Protein AF-A0A1I5YM17-F1 (afdb_monomer_lite)

Structure (mmCIF, N/CA/C/O backbone):
data_AF-A0A1I5YM17-F1
#
_entry.id   AF-A0A1I5YM17-F1
#
loop_
_atom_site.group_PDB
_atom_site.id
_atom_site.type_symbol
_atom_site.label_atom_id
_atom_site.label_alt_id
_atom_site.label_comp_id
_atom_site.label_asym_id
_atom_site.label_entity_id
_atom_site.label_seq_id
_atom_site.pdbx_PDB_ins_code
_atom_site.Cartn_x
_atom_site.Cartn_y
_atom_site.Cartn_z
_atom_site.occupancy
_atom_site.B_iso_or_equiv
_atom_site.auth_seq_id
_atom_site.auth_comp_id
_atom_site.auth_asym_id
_atom_site.auth_atom_id
_atom_site.pdbx_PDB_model_num
ATOM 1 N N . MET A 1 1 ? -7.847 -0.609 -10.754 1.00 76.31 1 MET A N 1
ATOM 2 C CA . MET A 1 1 ? -8.867 -0.223 -9.760 1.00 76.31 1 MET A CA 1
ATOM 3 C C . MET A 1 1 ? -10.093 -1.148 -9.765 1.00 76.31 1 MET A C 1
ATOM 5 O O . MET A 1 1 ? -10.241 -1.812 -8.753 1.00 76.31 1 MET A O 1
ATOM 9 N N . PRO A 1 2 ? -10.910 -1.330 -10.832 1.00 79.75 2 PRO A N 1
ATOM 10 C CA . PRO A 1 2 ? -12.094 -2.211 -10.749 1.00 79.75 2 PRO A CA 1
ATOM 11 C C . PRO A 1 2 ? -11.782 -3.669 -10.376 1.00 79.75 2 PRO A C 1
ATOM 13 O O . PRO A 1 2 ? -12.467 -4.247 -9.544 1.00 79.75 2 PRO A O 1
ATOM 16 N N . VAL A 1 3 ? -10.708 -4.234 -10.943 1.00 89.94 3 VAL A N 1
ATOM 17 C CA . VAL A 1 3 ? -10.261 -5.609 -10.645 1.00 89.94 3 VAL A CA 1
ATOM 18 C C . VAL A 1 3 ? -9.878 -5.769 -9.173 1.00 89.94 3 VAL A C 1
ATOM 20 O O . VAL A 1 3 ? -10.323 -6.710 -8.536 1.00 89.94 3 VAL A O 1
ATOM 23 N N . PHE A 1 4 ? -9.147 -4.802 -8.609 1.00 94.56 4 PHE A N 1
ATOM 24 C CA . PHE A 1 4 ? -8.756 -4.834 -7.198 1.00 94.56 4 PHE A CA 1
ATOM 25 C C . PHE A 1 4 ? -9.974 -4.829 -6.262 1.00 94.56 4 PHE A C 1
ATOM 27 O O . PHE A 1 4 ? -10.002 -5.570 -5.290 1.00 94.56 4 PHE A O 1
ATOM 34 N N . LEU A 1 5 ? -11.015 -4.048 -6.575 1.00 95.50 5 LEU A N 1
ATOM 35 C CA . LEU A 1 5 ? -12.247 -4.045 -5.779 1.00 95.50 5 LEU A CA 1
ATOM 36 C C . LEU A 1 5 ? -12.996 -5.382 -5.856 1.00 95.50 5 LEU A C 1
ATOM 38 O O . LEU A 1 5 ? -13.533 -5.829 -4.847 1.00 95.50 5 LEU A O 1
ATOM 42 N N . ALA A 1 6 ? -13.011 -6.032 -7.022 1.00 95.81 6 ALA A N 1
ATOM 43 C CA . ALA A 1 6 ? -13.568 -7.378 -7.156 1.00 95.81 6 ALA A CA 1
ATOM 44 C C . ALA A 1 6 ? -12.760 -8.402 -6.341 1.00 95.81 6 ALA A C 1
ATOM 46 O O . ALA A 1 6 ? -13.350 -9.181 -5.598 1.00 95.81 6 ALA A O 1
ATOM 47 N N . ASP A 1 7 ? -11.425 -8.327 -6.386 1.00 96.19 7 ASP A N 1
ATOM 48 C CA . ASP A 1 7 ? -10.550 -9.189 -5.584 1.00 96.19 7 ASP A CA 1
ATOM 49 C C . ASP A 1 7 ? -10.821 -9.032 -4.070 1.00 96.19 7 ASP A C 1
ATOM 51 O O . ASP A 1 7 ? -10.799 -10.018 -3.334 1.00 96.19 7 ASP A O 1
ATOM 55 N N . LEU A 1 8 ? -11.130 -7.818 -3.587 1.00 96.88 8 LEU A N 1
ATOM 56 C CA . LEU A 1 8 ? -11.536 -7.595 -2.190 1.00 96.88 8 LEU A CA 1
ATOM 57 C C . LEU A 1 8 ? -12.865 -8.283 -1.854 1.00 96.88 8 LEU A C 1
ATOM 59 O O . LEU A 1 8 ? -12.991 -8.884 -0.787 1.00 96.88 8 LEU A O 1
ATOM 63 N N . VAL A 1 9 ? -13.857 -8.202 -2.745 1.00 96.38 9 VAL A N 1
ATOM 64 C CA . VAL A 1 9 ? -15.152 -8.876 -2.563 1.00 96.38 9 VAL A CA 1
ATOM 65 C C . VAL A 1 9 ? -14.958 -10.389 -2.499 1.00 96.38 9 VAL A C 1
ATOM 67 O O . VAL A 1 9 ? -15.438 -11.017 -1.555 1.00 96.38 9 VAL A O 1
ATOM 70 N N . ASP A 1 10 ? -14.194 -10.954 -3.432 1.00 95.06 10 ASP A N 1
ATOM 71 C CA . ASP A 1 10 ? -13.884 -12.387 -3.481 1.00 95.06 10 ASP A CA 1
ATOM 72 C C . ASP A 1 10 ? -13.098 -12.847 -2.241 1.00 95.06 10 ASP A C 1
ATOM 74 O O . ASP A 1 10 ? -13.268 -13.968 -1.758 1.00 95.06 10 ASP A O 1
ATOM 78 N N . ALA A 1 11 ? -12.285 -11.958 -1.664 1.00 95.25 11 ALA A N 1
ATOM 79 C CA . ALA A 1 11 ? -11.576 -12.194 -0.411 1.00 95.25 11 ALA A CA 1
ATOM 80 C C . ALA A 1 11 ? -12.456 -12.064 0.847 1.00 95.25 11 ALA A C 1
ATOM 82 O O . ALA A 1 11 ? -11.945 -12.261 1.953 1.00 95.25 11 ALA A O 1
ATOM 83 N N . GLY A 1 12 ? -13.752 -11.763 0.721 1.00 95.94 12 GLY A N 1
ATOM 84 C CA . GLY A 1 12 ? -14.672 -11.565 1.848 1.00 95.94 12 GLY A CA 1
ATOM 85 C C . GLY A 1 12 ? -14.589 -10.180 2.499 1.00 95.94 12 GLY A C 1
ATOM 86 O O . GLY A 1 12 ? -15.189 -9.955 3.543 1.00 95.94 12 GLY A O 1
ATOM 87 N N . LEU A 1 13 ? -13.879 -9.234 1.882 1.00 97.12 13 LEU A N 1
ATOM 88 C CA . LEU A 1 13 ? -13.678 -7.868 2.379 1.00 97.12 13 LEU A CA 1
ATOM 89 C C . LEU A 1 13 ? -14.609 -6.849 1.700 1.00 97.12 13 LEU A C 1
ATOM 91 O O . LEU A 1 13 ? -14.410 -5.647 1.820 1.00 97.12 13 LEU A O 1
ATOM 95 N N . GLY A 1 14 ? -15.660 -7.297 1.002 1.00 95.44 14 GLY A N 1
ATOM 96 C CA . GLY A 1 14 ? -16.586 -6.415 0.271 1.00 95.44 14 GLY A CA 1
ATOM 97 C C . GLY A 1 14 ? -17.402 -5.442 1.139 1.00 95.44 14 GLY A C 1
ATOM 98 O O . GLY A 1 14 ? -18.083 -4.557 0.612 1.00 95.44 14 GLY A O 1
ATOM 99 N N . HIS A 1 15 ? -17.367 -5.607 2.463 1.00 93.31 15 HIS A N 1
ATOM 100 C CA . HIS A 1 15 ? -17.990 -4.703 3.427 1.00 93.31 15 HIS A CA 1
ATOM 101 C C . HIS A 1 15 ? -17.042 -3.597 3.920 1.00 93.31 15 HIS A C 1
ATOM 103 O O . HIS A 1 15 ? -17.536 -2.607 4.457 1.00 93.31 15 HIS A O 1
ATOM 109 N N . VAL A 1 16 ? -15.724 -3.760 3.748 1.00 96.62 16 VAL A N 1
ATOM 110 C CA . VAL A 1 16 ? -14.705 -2.787 4.164 1.00 96.62 16 VAL A CA 1
ATOM 111 C C . VAL A 1 16 ? -14.949 -1.470 3.433 1.00 96.62 16 VAL A C 1
ATOM 113 O O . VAL A 1 16 ? -15.256 -1.455 2.238 1.00 96.62 16 VAL A O 1
ATOM 116 N N . GLU A 1 17 ? -14.847 -0.356 4.152 1.00 96.62 17 GLU A N 1
ATOM 117 C CA . GLU A 1 17 ? -14.999 0.960 3.546 1.00 96.62 17 GLU A CA 1
ATOM 118 C C . GLU A 1 17 ? -13.773 1.277 2.684 1.00 96.62 17 GLU A C 1
ATOM 120 O O . GLU A 1 17 ? -12.631 1.037 3.077 1.00 96.62 17 GLU A O 1
ATOM 125 N N . VAL A 1 18 ? -14.024 1.803 1.485 1.00 97.25 18 VAL A N 1
ATOM 126 C CA . VAL A 1 18 ? -12.990 2.079 0.490 1.00 97.25 18 VAL A CA 1
ATOM 127 C C . VAL A 1 18 ? -13.062 3.541 0.078 1.00 97.25 18 VAL A C 1
ATOM 129 O O . VAL A 1 18 ? -14.065 3.977 -0.491 1.00 97.25 18 VAL A O 1
ATOM 132 N N . LEU A 1 19 ? -11.980 4.284 0.305 1.00 97.38 19 LEU A N 1
ATOM 133 C CA . LEU A 1 19 ? -11.790 5.622 -0.253 1.00 97.38 19 LEU A CA 1
ATOM 134 C C . LEU A 1 19 ? -10.899 5.510 -1.489 1.00 97.38 19 LEU A C 1
ATOM 136 O O . LEU A 1 19 ? -9.800 4.968 -1.414 1.00 97.38 19 LEU A O 1
ATOM 140 N N . LEU A 1 20 ? -11.374 6.010 -2.625 1.00 97.06 20 LEU A N 1
ATOM 141 C CA . LEU A 1 20 ? -10.649 5.964 -3.895 1.00 97.06 20 LEU A CA 1
ATOM 142 C C . LEU A 1 20 ? -10.042 7.325 -4.209 1.00 97.06 20 LEU A C 1
ATOM 144 O O . LEU A 1 20 ? -10.700 8.348 -4.002 1.00 97.06 20 LEU A O 1
ATOM 148 N N . GLU A 1 21 ? -8.827 7.327 -4.759 1.00 96.38 21 GLU A N 1
ATOM 149 C CA . GLU A 1 21 ? -8.127 8.539 -5.206 1.00 96.38 21 GLU A CA 1
ATOM 150 C C . GLU A 1 21 ? -8.098 9.617 -4.103 1.00 96.38 21 GLU A C 1
ATOM 152 O O . GLU A 1 21 ? -8.331 10.811 -4.336 1.00 96.38 21 GLU A O 1
ATOM 157 N N . HIS A 1 22 ? -7.850 9.180 -2.867 1.00 96.62 22 HIS A N 1
ATOM 158 C CA . HIS A 1 22 ? -7.974 9.996 -1.671 1.00 96.62 22 HIS A CA 1
ATOM 159 C C . HIS A 1 22 ? -6.800 10.970 -1.560 1.00 96.62 22 HIS A C 1
ATOM 161 O O . HIS A 1 22 ? -5.648 10.569 -1.395 1.00 96.62 22 HIS A O 1
ATOM 167 N N . LYS A 1 23 ? -7.085 12.271 -1.656 1.00 96.62 23 LYS A N 1
ATOM 168 C CA . LYS A 1 23 ? -6.081 13.323 -1.459 1.00 96.62 23 LYS A CA 1
ATOM 169 C C . LYS A 1 23 ? -5.797 13.503 0.024 1.00 96.62 23 LYS A C 1
ATOM 171 O O . LYS A 1 23 ? -6.730 13.714 0.796 1.00 96.62 23 LYS A O 1
ATOM 176 N N . LEU A 1 24 ? -4.519 13.488 0.390 1.00 93.94 24 LEU A N 1
ATOM 177 C CA . LEU A 1 24 ? -4.112 13.737 1.766 1.00 93.94 24 LEU A CA 1
ATOM 178 C C . LEU A 1 24 ? -4.263 15.237 2.097 1.00 93.94 24 LEU A C 1
ATOM 180 O O . LEU A 1 24 ? -3.936 16.080 1.253 1.00 93.94 24 LEU A O 1
ATOM 184 N N . PRO A 1 25 ? -4.778 15.600 3.289 1.00 89.94 25 PRO A N 1
ATOM 185 C CA . PRO A 1 25 ? -4.990 16.998 3.675 1.00 89.94 25 PRO A CA 1
ATOM 186 C C . PRO A 1 25 ? -3.705 17.810 3.560 1.00 89.94 25 PRO A C 1
ATOM 188 O O . PRO A 1 25 ? -2.660 17.288 3.902 1.00 89.94 25 PRO A O 1
ATOM 191 N N . HIS A 1 26 ? -3.760 19.062 3.096 1.00 92.31 26 HIS A N 1
ATOM 192 C CA . HIS A 1 26 ? -2.595 19.969 2.992 1.00 92.31 26 HIS A CA 1
ATOM 193 C C . HIS A 1 26 ? -1.390 19.440 2.184 1.00 92.31 26 HIS A C 1
ATOM 195 O O . HIS A 1 26 ? -0.302 20.007 2.250 1.00 92.31 26 HIS A O 1
ATOM 201 N N . SER A 1 27 ? -1.589 18.406 1.365 1.00 93.19 27 SER A N 1
ATOM 202 C CA . SER A 1 27 ? -0.539 17.772 0.574 1.00 93.19 27 SER A CA 1
ATOM 203 C C . SER A 1 27 ? -0.978 17.568 -0.878 1.00 93.19 27 SER A C 1
ATOM 205 O O . SER A 1 27 ? -2.163 17.369 -1.156 1.00 93.19 27 SER A O 1
ATOM 207 N N . PRO A 1 28 ? -0.044 17.594 -1.848 1.00 93.06 28 PRO A N 1
ATOM 208 C CA . PRO A 1 28 ? -0.337 17.179 -3.217 1.00 93.06 28 PRO A CA 1
ATOM 209 C C . PRO A 1 28 ? -0.487 15.653 -3.357 1.00 93.06 28 PRO A C 1
ATOM 211 O O . PRO A 1 28 ? -0.862 15.176 -4.431 1.00 93.06 28 PRO A O 1
ATOM 214 N N . MET A 1 29 ? -0.163 14.881 -2.313 1.00 95.62 29 MET A N 1
ATOM 215 C CA . MET A 1 29 ? -0.222 13.422 -2.333 1.00 95.62 29 MET A CA 1
ATOM 216 C C . MET A 1 29 ? -1.656 12.910 -2.449 1.00 95.62 29 MET A C 1
ATOM 218 O O . MET A 1 29 ? -2.602 13.462 -1.885 1.00 95.62 29 MET A O 1
ATOM 222 N N . ARG A 1 30 ? -1.798 11.810 -3.184 1.00 97.06 30 ARG A N 1
ATOM 223 C CA . ARG A 1 30 ? -3.057 11.113 -3.402 1.00 97.06 30 ARG A CA 1
ATOM 224 C C . ARG A 1 30 ? -2.795 9.621 -3.316 1.00 97.06 30 ARG A C 1
ATOM 226 O O . ARG A 1 30 ? -1.875 9.151 -3.975 1.00 97.06 30 ARG A O 1
ATOM 233 N N . VAL A 1 31 ? -3.580 8.939 -2.496 1.00 97.88 31 VAL A N 1
ATOM 234 C CA . VAL A 1 31 ? -3.543 7.487 -2.328 1.00 97.88 31 VAL A CA 1
ATOM 235 C C . VAL A 1 31 ? -4.579 6.882 -3.267 1.00 97.88 31 VAL A C 1
ATOM 237 O O . VAL A 1 31 ? -5.730 7.324 -3.264 1.00 97.88 31 VAL A O 1
ATOM 240 N N . ASP A 1 32 ? -4.196 5.885 -4.061 1.00 98.00 32 ASP A N 1
ATOM 241 C CA . ASP A 1 32 ? -5.119 5.258 -5.014 1.00 98.00 32 ASP A CA 1
ATOM 242 C C . ASP A 1 32 ? -6.310 4.612 -4.294 1.00 98.00 32 ASP A C 1
ATOM 244 O O . ASP A 1 32 ? -7.462 4.794 -4.699 1.00 98.00 32 ASP A O 1
ATOM 248 N N . VAL A 1 33 ? -6.039 3.880 -3.208 1.00 98.38 33 VAL A N 1
ATOM 249 C CA . VAL A 1 33 ? -7.062 3.242 -2.376 1.00 98.38 33 VAL A CA 1
ATOM 250 C C . VAL A 1 33 ? -6.694 3.326 -0.893 1.00 98.38 33 VAL A C 1
ATOM 252 O O . VAL A 1 33 ? -5.583 2.979 -0.500 1.00 98.38 33 VAL A O 1
ATOM 255 N N . VAL A 1 34 ? -7.651 3.717 -0.053 1.00 98.44 34 VAL A N 1
ATOM 256 C CA . VAL A 1 34 ? -7.581 3.567 1.407 1.00 98.44 34 VAL A CA 1
ATOM 257 C C . VAL A 1 34 ? -8.652 2.580 1.841 1.00 98.44 34 VAL A C 1
ATOM 259 O O . VAL A 1 34 ? -9.832 2.785 1.554 1.00 98.44 34 VAL A O 1
ATOM 262 N N . LEU A 1 35 ? -8.242 1.515 2.524 1.00 98.44 35 LEU A N 1
ATOM 263 C CA . LEU A 1 35 ? -9.149 0.556 3.147 1.00 98.44 35 LEU A CA 1
ATOM 264 C C . LEU A 1 35 ? -9.326 0.921 4.618 1.00 98.44 35 LEU A C 1
ATOM 266 O O . LEU A 1 35 ? -8.336 1.012 5.345 1.00 98.44 35 LEU A O 1
ATOM 270 N N . CYS A 1 36 ? -10.572 1.094 5.047 1.00 97.69 36 CYS A N 1
ATOM 271 C CA . CYS A 1 36 ? -10.945 1.436 6.414 1.00 97.69 36 CYS A CA 1
ATOM 272 C C . CYS A 1 36 ? -11.771 0.291 7.008 1.00 97.69 36 CYS A C 1
ATOM 274 O O . CYS A 1 36 ? -12.887 0.012 6.562 1.00 97.69 36 CYS A O 1
ATOM 276 N N . GLY A 1 37 ? -11.225 -0.381 8.018 1.00 96.69 37 GLY A N 1
ATOM 277 C CA . GLY A 1 37 ? -11.897 -1.492 8.685 1.00 96.69 37 GLY A CA 1
ATOM 278 C C . GLY A 1 37 ? -11.437 -1.657 10.125 1.00 96.69 37 GLY A C 1
ATOM 279 O O . GLY A 1 37 ? -10.982 -0.705 10.760 1.00 96.69 37 GLY A O 1
ATOM 280 N N . THR A 1 38 ? -11.565 -2.872 10.642 1.00 96.75 38 THR A N 1
ATOM 281 C CA . THR A 1 38 ? -11.130 -3.235 11.993 1.00 96.75 38 THR A CA 1
ATOM 282 C C . THR A 1 38 ? -10.232 -4.458 11.956 1.00 96.75 38 THR A C 1
ATOM 284 O O . THR A 1 38 ? -10.446 -5.354 11.143 1.00 96.75 38 THR A O 1
ATOM 287 N N . HIS A 1 39 ? -9.254 -4.521 12.850 1.00 96.81 39 HIS A N 1
ATOM 288 C CA . HIS A 1 39 ? -8.364 -5.666 12.962 1.00 96.81 39 HIS A CA 1
ATOM 289 C C . HIS A 1 39 ? -9.112 -6.895 13.517 1.00 96.81 39 HIS A C 1
ATOM 291 O O . HIS A 1 39 ? -9.769 -6.775 14.557 1.00 96.81 39 HIS A O 1
ATOM 297 N N . PRO A 1 40 ? -8.980 -8.090 12.905 1.00 95.38 40 PRO A N 1
ATOM 298 C CA . PRO A 1 40 ? -9.771 -9.275 13.262 1.00 95.38 40 PRO A CA 1
ATOM 299 C C . PRO A 1 40 ? -9.607 -9.728 14.717 1.00 95.38 40 PRO A C 1
ATOM 301 O O . PRO A 1 40 ? -10.548 -10.240 15.315 1.00 95.38 40 PRO A O 1
ATOM 304 N N . CYS A 1 41 ? -8.421 -9.552 15.310 1.00 94.62 41 CYS A N 1
ATOM 305 C CA . CYS A 1 41 ? -8.162 -10.034 16.671 1.00 94.62 41 CYS A CA 1
ATOM 306 C C . CYS A 1 41 ? -8.434 -8.993 17.762 1.00 94.62 41 CYS A C 1
ATOM 308 O O . CYS A 1 41 ? -8.687 -9.368 18.902 1.00 94.62 41 CYS A O 1
ATOM 310 N N . THR A 1 42 ? -8.314 -7.699 17.451 1.00 94.69 42 THR A N 1
ATOM 311 C CA . THR A 1 42 ? -8.365 -6.629 18.467 1.00 94.69 42 THR A CA 1
ATOM 312 C C . THR A 1 42 ? -9.623 -5.777 18.355 1.00 94.69 42 THR A C 1
ATOM 314 O O . THR A 1 42 ? -9.982 -5.105 19.316 1.00 94.69 42 THR A O 1
ATOM 317 N N . GLY A 1 43 ? -10.295 -5.786 17.200 1.00 94.56 43 GLY A N 1
ATOM 318 C CA . GLY A 1 43 ? -11.432 -4.912 16.915 1.00 94.56 43 GLY A CA 1
ATOM 319 C C . GLY A 1 43 ? -11.062 -3.431 16.777 1.00 94.56 43 GLY A C 1
ATOM 320 O O . GLY A 1 43 ? -11.947 -2.604 16.576 1.00 94.56 43 GLY A O 1
ATOM 321 N N . GLU A 1 44 ? -9.7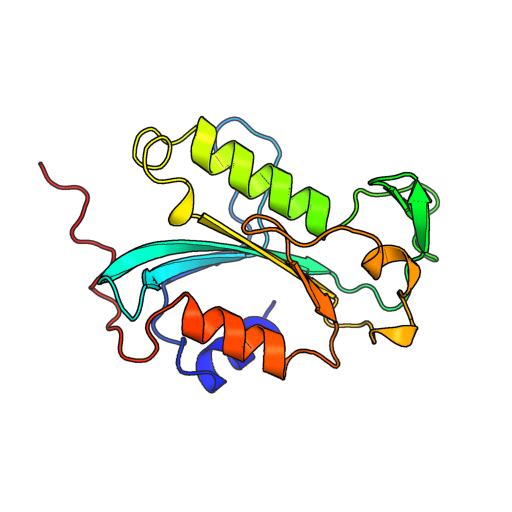77 -3.074 16.880 1.00 94.69 44 GLU A N 1
ATOM 322 C CA . GLU A 1 44 ? -9.313 -1.699 16.692 1.00 94.69 44 GLU A CA 1
ATOM 323 C C . GLU A 1 44 ? -9.434 -1.280 15.228 1.00 94.69 44 GLU A C 1
ATOM 325 O O . GLU A 1 44 ? -9.276 -2.104 14.330 1.00 94.69 44 GLU A O 1
ATOM 330 N N . SER A 1 45 ? -9.674 0.008 14.977 1.00 96.19 45 SER A N 1
ATOM 331 C CA . SER A 1 45 ? -9.673 0.548 13.616 1.00 96.19 45 SER A CA 1
ATOM 332 C C . SER A 1 45 ? -8.315 0.350 12.943 1.00 96.19 45 SER A C 1
ATOM 334 O O . SER A 1 45 ? -7.284 0.688 13.529 1.00 96.19 45 SER A O 1
ATOM 336 N N . THR A 1 46 ? -8.341 -0.116 11.696 1.00 97.75 46 THR A N 1
ATOM 337 C CA . THR A 1 46 ? -7.170 -0.369 10.853 1.00 97.75 46 THR A CA 1
ATOM 338 C C . THR A 1 46 ? -7.347 0.307 9.501 1.00 97.75 46 THR A C 1
ATOM 340 O O . THR A 1 46 ? -8.411 0.221 8.883 1.00 97.75 46 THR A O 1
ATOM 343 N N . PHE A 1 47 ? -6.284 0.963 9.043 1.00 98.44 47 PHE A N 1
ATOM 344 C CA . PHE A 1 47 ? -6.231 1.711 7.796 1.00 98.44 47 PHE A CA 1
ATOM 345 C C . PHE A 1 47 ? -5.123 1.147 6.912 1.00 98.44 47 PHE A C 1
ATOM 347 O O . PHE A 1 47 ? -3.961 1.107 7.317 1.00 98.44 47 PHE A O 1
ATOM 354 N N . VAL A 1 48 ? -5.464 0.724 5.697 1.00 98.75 48 VAL A N 1
ATOM 355 C CA . VAL A 1 48 ? -4.484 0.212 4.732 1.00 98.75 48 VAL A CA 1
ATOM 356 C C . VAL A 1 48 ? -4.420 1.155 3.539 1.00 98.75 48 VAL A C 1
ATOM 358 O O . VAL A 1 48 ? -5.376 1.259 2.772 1.00 98.75 48 VAL A O 1
ATOM 361 N N . MET A 1 49 ? -3.287 1.835 3.387 1.00 98.69 49 MET A N 1
ATOM 362 C CA . MET A 1 49 ? -2.962 2.642 2.215 1.00 98.69 49 MET A CA 1
ATOM 363 C C . MET A 1 49 ? -2.479 1.706 1.110 1.00 98.69 49 MET A C 1
ATOM 365 O O . MET A 1 49 ? -1.582 0.891 1.337 1.00 98.69 49 MET A O 1
ATOM 369 N N . VAL A 1 50 ? -3.066 1.804 -0.078 1.00 98.62 50 VAL A N 1
ATOM 370 C CA . VAL A 1 50 ? -2.734 0.941 -1.212 1.00 98.62 50 VAL A CA 1
ATOM 371 C C . VAL A 1 50 ? -2.397 1.797 -2.430 1.00 98.62 50 VAL A C 1
ATOM 373 O O . VAL A 1 50 ? -3.225 2.574 -2.901 1.00 98.62 50 VAL A O 1
ATOM 376 N N . GLU A 1 51 ? -1.186 1.611 -2.951 1.00 98.38 51 GLU A N 1
ATOM 377 C CA . GLU A 1 51 ? -0.725 2.150 -4.235 1.00 98.38 51 GLU A CA 1
ATOM 378 C C . GLU A 1 51 ? -0.865 1.073 -5.321 1.00 98.38 51 GLU A C 1
ATOM 380 O O . GLU A 1 51 ? -0.352 -0.043 -5.174 1.00 98.38 51 GLU A O 1
ATOM 385 N N . LEU A 1 52 ? -1.532 1.391 -6.432 1.00 97.81 52 LEU A N 1
ATOM 386 C CA . LEU A 1 52 ? -1.796 0.474 -7.540 1.00 97.81 52 LEU A CA 1
ATOM 387 C C . LEU A 1 52 ? -1.032 0.913 -8.792 1.00 97.81 52 LEU A C 1
ATOM 389 O O . LEU A 1 52 ? -1.329 1.934 -9.411 1.00 97.81 52 LEU A O 1
ATOM 393 N N . LYS A 1 53 ? -0.093 0.092 -9.266 1.00 95.75 53 LYS A N 1
ATOM 394 C CA . LYS A 1 53 ? 0.663 0.393 -10.491 1.00 95.75 53 LYS A CA 1
ATOM 395 C C . LYS A 1 53 ? 0.377 -0.602 -11.601 1.00 95.75 53 LYS A C 1
ATOM 397 O O . LYS A 1 53 ? 0.500 -1.812 -11.446 1.00 95.75 53 LYS A O 1
ATOM 402 N N . GLN A 1 54 ? 0.111 -0.060 -12.786 1.00 93.88 54 GLN A N 1
ATOM 403 C CA . GLN A 1 54 ? -0.071 -0.831 -14.019 1.00 93.88 54 GLN A CA 1
ATOM 404 C C . GLN A 1 54 ? 1.261 -1.176 -14.710 1.00 93.88 54 GLN A C 1
ATOM 406 O O . GLN A 1 54 ? 1.309 -1.274 -15.936 1.00 93.88 54 GLN A O 1
ATOM 411 N N . TRP A 1 55 ? 2.356 -1.306 -13.960 1.00 94.38 55 TRP A N 1
ATOM 412 C CA . TRP A 1 55 ? 3.683 -1.545 -14.527 1.00 94.38 55 TRP A CA 1
ATOM 413 C C . TRP A 1 55 ? 3.870 -3.023 -14.841 1.00 94.38 55 TRP A C 1
ATOM 415 O O . TRP A 1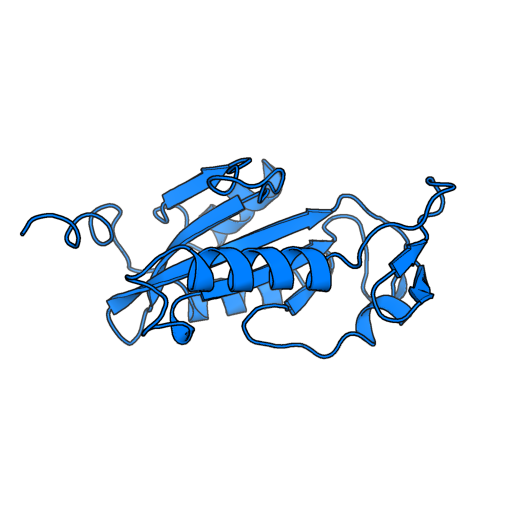 55 ? 3.545 -3.868 -14.014 1.00 94.38 55 TRP A O 1
ATOM 425 N N . SER A 1 56 ? 4.409 -3.324 -16.021 1.00 92.06 56 SER A N 1
ATOM 426 C CA . SER A 1 56 ? 4.742 -4.698 -16.417 1.00 92.06 56 SER A CA 1
ATOM 427 C C . SER A 1 56 ? 6.222 -5.018 -16.198 1.00 92.06 56 SER A C 1
ATOM 429 O O . SER A 1 56 ? 6.556 -6.152 -15.853 1.00 92.06 56 SER A O 1
ATOM 431 N N . HIS A 1 57 ? 7.090 -4.019 -16.372 1.00 92.62 57 HIS A N 1
ATOM 432 C CA . HIS A 1 57 ? 8.533 -4.071 -16.144 1.00 92.62 57 HIS A CA 1
ATOM 433 C C . HIS A 1 57 ? 8.993 -2.761 -15.494 1.00 92.62 57 HIS A C 1
ATOM 435 O O . HIS A 1 57 ? 8.396 -1.707 -15.736 1.00 92.62 57 HIS A O 1
ATOM 441 N N . ALA A 1 58 ? 10.002 -2.852 -14.632 1.00 93.88 58 ALA A N 1
ATOM 442 C CA . ALA A 1 58 ? 10.573 -1.727 -13.911 1.00 93.88 58 ALA A CA 1
ATOM 443 C C . ALA A 1 58 ? 11.943 -2.114 -13.342 1.00 93.88 58 ALA A C 1
ATOM 445 O O . ALA A 1 58 ? 12.107 -3.222 -12.822 1.00 93.88 58 ALA A O 1
ATOM 446 N N . GLU A 1 59 ? 12.888 -1.178 -13.365 1.00 94.44 59 GLU A N 1
ATOM 447 C CA . GLU A 1 59 ? 14.230 -1.379 -12.818 1.00 94.44 59 GLU A CA 1
ATOM 448 C C . GLU A 1 59 ? 14.571 -0.322 -11.769 1.00 94.44 59 GLU A C 1
ATOM 450 O O . GLU A 1 59 ? 14.233 0.853 -11.899 1.00 94.44 59 GLU A O 1
ATOM 455 N N . LEU A 1 60 ? 15.259 -0.736 -10.706 1.00 94.25 60 LEU A N 1
ATOM 456 C CA . LEU A 1 60 ? 15.726 0.184 -9.673 1.00 94.25 60 LEU A CA 1
ATOM 457 C C . LEU A 1 60 ? 16.924 0.980 -10.209 1.00 94.25 60 LEU A C 1
ATOM 459 O O . LEU A 1 60 ? 17.947 0.391 -10.553 1.00 94.25 60 LEU A O 1
ATOM 463 N N . LEU A 1 61 ? 16.807 2.306 -10.238 1.00 92.50 61 LEU A N 1
ATOM 464 C CA . LEU A 1 61 ? 17.867 3.220 -10.666 1.00 92.50 61 LEU A CA 1
ATOM 465 C C . LEU A 1 61 ? 18.731 3.691 -9.488 1.00 92.50 61 LEU A C 1
ATOM 467 O O . LEU A 1 61 ? 19.954 3.734 -9.583 1.00 92.50 61 LEU A O 1
ATOM 471 N N . ALA A 1 62 ? 18.089 4.057 -8.381 1.00 88.06 62 ALA A N 1
ATOM 472 C CA . ALA A 1 62 ? 18.723 4.477 -7.132 1.00 88.06 62 ALA A CA 1
ATOM 473 C C . ALA A 1 62 ? 17.884 3.976 -5.950 1.00 88.06 62 ALA A C 1
ATOM 475 O O . ALA A 1 62 ? 16.836 3.379 -6.173 1.00 88.06 62 ALA A O 1
ATOM 476 N N . ALA A 1 63 ? 18.334 4.205 -4.711 1.00 84.50 63 ALA A N 1
ATOM 477 C CA . ALA A 1 63 ? 17.745 3.624 -3.495 1.00 84.50 63 ALA A CA 1
ATOM 478 C C . ALA A 1 63 ? 16.204 3.579 -3.498 1.00 84.50 63 ALA A C 1
ATOM 480 O O . ALA A 1 63 ? 15.623 2.521 -3.268 1.00 84.50 63 ALA A O 1
ATOM 481 N N . ASP A 1 64 ? 15.563 4.699 -3.823 1.00 91.44 64 ASP A N 1
ATOM 482 C CA . ASP A 1 64 ? 14.115 4.846 -3.897 1.00 91.44 64 ASP A CA 1
ATOM 483 C C . ASP A 1 64 ? 13.593 5.233 -5.289 1.00 91.44 64 ASP A C 1
ATOM 485 O O . ASP A 1 64 ? 12.400 5.478 -5.436 1.00 91.44 64 ASP A O 1
ATOM 489 N N . LEU A 1 65 ? 14.437 5.268 -6.325 1.00 94.50 65 LEU A N 1
ATOM 490 C CA . LEU A 1 65 ? 14.035 5.667 -7.677 1.00 94.50 65 LEU A CA 1
ATOM 491 C C . LEU A 1 65 ? 14.013 4.482 -8.635 1.00 94.50 65 LEU A C 1
ATOM 493 O O . LEU A 1 65 ? 14.931 3.666 -8.671 1.00 94.50 65 LEU A O 1
ATOM 497 N N . VAL A 1 66 ? 12.978 4.440 -9.463 1.00 95.44 66 VAL A N 1
ATOM 498 C CA . VAL A 1 66 ? 12.687 3.384 -10.427 1.00 95.44 66 VAL A CA 1
ATOM 499 C C . VAL A 1 66 ? 12.600 3.985 -11.825 1.00 95.44 66 VAL A C 1
ATOM 501 O O . VAL A 1 66 ? 11.961 5.018 -12.032 1.00 95.44 66 VAL A O 1
ATOM 504 N N . LEU A 1 67 ? 13.231 3.327 -12.792 1.00 94.56 67 LEU A N 1
ATOM 505 C CA . LEU A 1 67 ? 13.083 3.619 -14.211 1.00 94.56 67 LEU A CA 1
ATOM 506 C C . LEU A 1 67 ? 12.037 2.676 -14.819 1.00 94.56 67 LEU A C 1
ATOM 508 O O . LEU A 1 67 ? 12.002 1.483 -14.511 1.00 94.56 67 LEU A O 1
ATOM 512 N N . LEU A 1 68 ? 11.183 3.223 -15.682 1.00 92.25 68 LEU A N 1
ATOM 513 C CA . LEU A 1 68 ? 10.182 2.469 -16.434 1.00 92.25 68 LEU A CA 1
ATOM 514 C C . LEU A 1 68 ? 10.505 2.578 -17.918 1.00 92.25 68 LEU A C 1
ATOM 516 O O . LEU A 1 68 ? 10.820 3.670 -18.380 1.00 92.25 68 LEU A O 1
ATOM 520 N N . ASP A 1 69 ? 10.303 1.509 -18.684 1.00 84.69 69 ASP A N 1
ATOM 521 C CA . ASP A 1 69 ? 10.563 1.514 -20.135 1.00 84.69 69 ASP A CA 1
ATOM 522 C C . ASP A 1 69 ? 9.845 2.653 -20.870 1.00 84.69 69 ASP A C 1
ATOM 524 O O . ASP A 1 69 ? 10.371 3.262 -21.798 1.00 84.69 69 ASP A O 1
ATOM 528 N N . ALA A 1 70 ? 8.620 2.957 -20.439 1.00 81.50 70 ALA A N 1
ATOM 529 C CA . ALA A 1 70 ? 7.781 3.974 -21.057 1.00 81.50 70 ALA A CA 1
ATOM 530 C C . ALA A 1 70 ? 8.080 5.407 -20.576 1.00 81.50 70 ALA A C 1
ATOM 532 O O . ALA A 1 70 ? 7.422 6.337 -21.042 1.00 81.50 70 ALA A O 1
ATOM 533 N N . HIS A 1 71 ? 8.977 5.605 -19.602 1.00 80.75 71 HIS A N 1
ATOM 534 C CA . HIS A 1 71 ? 9.214 6.905 -18.967 1.00 80.75 71 HIS A CA 1
ATOM 535 C C . HIS A 1 71 ? 10.698 7.268 -18.993 1.00 80.75 71 HIS A C 1
ATOM 537 O O . HIS A 1 71 ? 11.551 6.540 -18.501 1.00 80.75 71 HIS A O 1
ATOM 543 N N . THR A 1 72 ? 11.005 8.454 -19.516 1.00 80.50 72 THR A N 1
ATOM 544 C CA . THR A 1 72 ? 12.381 8.973 -19.552 1.00 80.50 72 THR A CA 1
ATOM 545 C C . THR A 1 72 ? 12.847 9.525 -18.207 1.00 80.50 72 THR A C 1
ATOM 547 O O . THR A 1 72 ? 14.048 9.655 -17.987 1.00 80.50 72 THR A O 1
ATOM 550 N N . GLN A 1 73 ? 11.912 9.868 -17.318 1.00 92.19 73 GLN A N 1
ATOM 551 C CA . GLN A 1 73 ? 12.201 10.384 -15.985 1.00 92.19 73 GLN A CA 1
ATOM 552 C C . GLN A 1 73 ? 11.980 9.290 -14.935 1.00 92.19 73 GLN A C 1
ATOM 554 O O . GLN A 1 73 ? 10.934 8.633 -14.973 1.00 92.19 73 GLN A O 1
ATOM 559 N N . PRO A 1 74 ? 12.919 9.106 -13.990 1.00 94.06 74 PRO A N 1
ATOM 560 C CA . PRO A 1 74 ? 12.736 8.184 -12.881 1.00 94.06 74 PRO A CA 1
ATOM 561 C C . PRO A 1 74 ? 11.549 8.598 -12.014 1.00 94.06 74 PRO A C 1
ATOM 563 O O . PRO A 1 74 ? 11.299 9.784 -11.791 1.00 94.06 74 PRO A O 1
ATOM 566 N N . VAL A 1 75 ? 10.845 7.605 -11.490 1.00 95.31 75 VAL A N 1
ATOM 567 C CA . VAL A 1 75 ? 9.732 7.780 -10.558 1.00 95.31 75 VAL A CA 1
ATOM 568 C C . VAL A 1 75 ? 10.079 7.160 -9.214 1.00 95.31 75 VAL A C 1
ATOM 570 O O . VAL A 1 75 ? 11.000 6.356 -9.104 1.00 95.31 75 VAL A O 1
ATOM 573 N N . LEU A 1 76 ? 9.341 7.533 -8.175 1.00 95.94 76 LEU A N 1
ATOM 574 C CA . LEU A 1 76 ? 9.538 6.961 -6.851 1.00 95.94 76 LEU A CA 1
ATOM 575 C C . LEU A 1 76 ? 9.139 5.477 -6.837 1.00 95.94 76 LEU A C 1
ATOM 577 O O . LEU A 1 76 ? 8.170 5.074 -7.485 1.00 95.94 76 LEU A O 1
ATOM 581 N N . HIS A 1 77 ? 9.872 4.667 -6.081 1.00 97.19 77 HIS A N 1
ATOM 582 C CA . HIS A 1 77 ? 9.548 3.271 -5.846 1.00 97.19 77 HIS A CA 1
ATOM 583 C C . HIS A 1 77 ? 8.144 3.178 -5.224 1.00 97.19 77 HIS A C 1
ATOM 585 O O . HIS A 1 77 ? 7.848 3.904 -4.277 1.00 97.19 77 HIS A O 1
ATOM 591 N N . PRO A 1 78 ? 7.258 2.287 -5.689 1.00 97.19 78 PRO A N 1
ATOM 592 C CA . PRO A 1 78 ? 5.864 2.288 -5.248 1.00 97.19 78 PRO A CA 1
ATOM 593 C C . PRO A 1 78 ? 5.724 1.931 -3.760 1.00 97.19 78 PRO A C 1
ATOM 595 O O . PRO A 1 78 ? 4.881 2.496 -3.070 1.00 97.19 78 PRO A O 1
ATOM 598 N N . ALA A 1 79 ? 6.607 1.076 -3.226 1.00 97.69 79 ALA A N 1
ATOM 599 C CA . ALA A 1 79 ? 6.670 0.820 -1.782 1.00 97.69 79 ALA A CA 1
ATOM 600 C C . ALA A 1 79 ? 7.121 2.062 -0.983 1.00 97.69 79 ALA A C 1
ATOM 602 O O . ALA A 1 79 ? 6.667 2.286 0.131 1.00 97.69 79 ALA A O 1
ATOM 603 N N . GLU A 1 80 ? 7.970 2.907 -1.572 1.00 97.88 80 GLU A N 1
ATOM 604 C CA . GLU A 1 80 ? 8.379 4.167 -0.955 1.00 97.88 80 GLU A CA 1
ATOM 605 C C . GLU A 1 80 ? 7.264 5.221 -1.031 1.00 97.88 80 GLU A C 1
ATOM 607 O O . GLU A 1 80 ? 7.057 5.959 -0.070 1.00 97.88 80 GLU A O 1
ATOM 612 N N . GLN A 1 81 ? 6.509 5.277 -2.136 1.00 97.69 81 GLN A N 1
ATOM 613 C CA . GLN A 1 81 ? 5.325 6.136 -2.239 1.00 97.69 81 GLN A CA 1
ATOM 614 C C . GLN A 1 81 ? 4.334 5.837 -1.111 1.00 97.69 81 GLN A C 1
ATOM 616 O O . GLN A 1 81 ? 3.933 6.752 -0.395 1.00 97.69 81 GLN A O 1
ATOM 621 N N . VAL A 1 82 ? 3.985 4.560 -0.918 1.00 98.25 82 VAL A N 1
ATOM 622 C CA . VAL A 1 82 ? 3.028 4.182 0.126 1.00 98.25 82 VAL A CA 1
ATOM 623 C C . VAL A 1 82 ? 3.588 4.383 1.535 1.00 98.25 82 VAL A C 1
ATOM 625 O O . VAL A 1 82 ? 2.845 4.841 2.401 1.00 98.25 82 VAL A O 1
ATOM 628 N N . ARG A 1 83 ? 4.901 4.184 1.751 1.00 98.31 83 ARG A N 1
ATOM 629 C CA . ARG A 1 83 ? 5.556 4.532 3.025 1.00 98.31 83 ARG A CA 1
ATOM 630 C C . ARG A 1 83 ? 5.307 5.992 3.394 1.00 98.31 83 ARG A C 1
ATOM 632 O O . ARG A 1 83 ? 4.879 6.273 4.510 1.00 98.31 83 ARG A O 1
ATOM 639 N N . ARG A 1 84 ? 5.519 6.904 2.438 1.00 97.94 84 ARG A N 1
ATOM 640 C CA . ARG A 1 84 ? 5.304 8.346 2.633 1.00 97.94 84 ARG A CA 1
ATOM 641 C C . ARG A 1 84 ? 3.843 8.681 2.921 1.00 97.94 84 ARG A C 1
ATOM 643 O O . ARG A 1 84 ? 3.591 9.590 3.702 1.00 97.94 84 ARG A O 1
ATOM 650 N N . TYR A 1 85 ? 2.885 7.959 2.335 1.00 98.19 85 TYR A N 1
ATOM 651 C CA . TYR A 1 85 ? 1.468 8.137 2.670 1.00 98.19 85 TYR A CA 1
ATOM 652 C C . TYR A 1 85 ? 1.172 7.734 4.113 1.00 98.19 85 TYR A C 1
ATOM 654 O O . TYR A 1 85 ? 0.493 8.476 4.818 1.00 98.19 85 TYR A O 1
ATOM 662 N N . CYS A 1 86 ? 1.689 6.585 4.556 1.00 98.31 86 CYS A N 1
ATOM 663 C CA . CYS A 1 86 ? 1.498 6.113 5.924 1.00 98.31 86 CYS A CA 1
ATOM 664 C C . CYS A 1 86 ? 2.097 7.081 6.946 1.00 98.31 86 CYS A C 1
ATOM 666 O O . CYS A 1 86 ? 1.403 7.456 7.885 1.00 98.31 86 CYS A O 1
ATOM 668 N N . GLU A 1 87 ? 3.340 7.515 6.734 1.00 97.50 87 GLU A N 1
ATOM 669 C CA . GLU A 1 87 ? 4.016 8.483 7.609 1.00 97.50 87 GLU A CA 1
ATOM 670 C C . GLU A 1 87 ? 3.239 9.791 7.681 1.00 97.50 87 GLU A C 1
ATOM 672 O O . GLU A 1 87 ? 2.889 10.235 8.766 1.00 97.50 87 GLU A O 1
ATOM 677 N N . TYR A 1 88 ? 2.843 10.332 6.529 1.00 97.44 88 TYR A N 1
ATOM 678 C CA . TYR A 1 88 ? 2.063 11.563 6.483 1.00 97.44 88 TYR A CA 1
ATOM 679 C C . TYR A 1 88 ? 0.739 11.463 7.243 1.00 97.44 88 TYR A C 1
ATOM 681 O O . TYR A 1 88 ? 0.367 12.373 7.972 1.00 97.44 88 TYR A O 1
ATOM 689 N N . VAL A 1 89 ? -0.002 10.366 7.069 1.00 96.06 89 VAL A N 1
ATOM 690 C CA . VAL A 1 89 ? -1.293 10.188 7.746 1.00 96.06 89 VAL A CA 1
ATOM 691 C C . VAL A 1 89 ? -1.117 10.040 9.255 1.00 96.06 89 VAL A C 1
ATOM 693 O O . VAL A 1 89 ? -1.949 10.560 9.997 1.00 96.06 89 VAL A O 1
ATOM 696 N N . VAL A 1 90 ? -0.066 9.354 9.709 1.00 96.94 90 VAL A N 1
ATOM 697 C CA . VAL A 1 90 ? 0.253 9.232 11.138 1.00 96.94 90 VAL A CA 1
ATOM 698 C C . VAL A 1 90 ? 0.635 10.591 11.722 1.00 96.94 90 VAL A C 1
ATOM 700 O O . VAL A 1 90 ? 0.068 10.974 12.742 1.00 96.94 90 VAL A O 1
ATOM 703 N N . ASP A 1 91 ? 1.510 11.334 11.046 1.00 95.19 91 ASP A N 1
ATOM 704 C CA . ASP A 1 91 ? 2.020 12.626 11.518 1.00 95.19 91 ASP A CA 1
ATOM 705 C C . ASP A 1 91 ? 0.930 13.717 11.536 1.00 95.19 91 ASP A C 1
ATOM 707 O O . ASP A 1 91 ? 0.886 14.549 12.439 1.00 95.19 91 ASP A O 1
ATOM 711 N N . GLU A 1 92 ? 0.008 13.709 10.566 1.00 93.44 92 GLU A N 1
ATOM 712 C CA . GLU A 1 92 ? -1.023 14.751 10.421 1.00 93.44 92 GLU A CA 1
ATOM 713 C C . GLU A 1 92 ? -2.359 14.407 11.103 1.00 93.44 92 GLU A C 1
ATOM 715 O O . GLU A 1 92 ? -3.294 15.216 11.094 1.00 93.44 92 GLU A O 1
ATOM 720 N N . THR A 1 93 ? -2.488 13.213 11.694 1.00 92.56 93 THR A N 1
ATOM 721 C CA . THR A 1 93 ? -3.721 12.768 12.361 1.00 92.56 93 THR A CA 1
ATOM 722 C C . THR A 1 93 ? -3.454 12.466 13.837 1.00 92.56 93 THR A C 1
ATOM 724 O O . THR A 1 93 ? -3.035 11.355 14.159 1.00 92.56 93 THR A O 1
ATOM 727 N N . PRO A 1 94 ? -3.812 13.369 14.772 1.00 92.19 94 PRO A N 1
ATOM 728 C CA . PRO A 1 94 ? -3.550 13.176 16.205 1.00 92.19 94 PRO A CA 1
ATOM 729 C C . PRO A 1 94 ? -4.074 11.849 16.784 1.00 92.19 94 PRO A C 1
ATOM 731 O O . PRO A 1 94 ? -3.478 11.265 17.677 1.00 92.19 94 PRO A O 1
ATOM 734 N N . ALA A 1 95 ? -5.179 11.314 16.250 1.00 90.56 95 ALA A N 1
ATOM 735 C CA . ALA A 1 95 ? -5.740 10.025 16.681 1.00 90.56 95 ALA A CA 1
ATOM 736 C C . ALA A 1 95 ? -4.932 8.782 16.230 1.00 90.56 95 ALA A C 1
ATOM 738 O O . ALA A 1 95 ? -5.273 7.651 16.613 1.00 90.56 95 ALA A O 1
ATOM 739 N N . LEU A 1 96 ? -3.932 8.975 15.367 1.00 93.88 96 LEU A N 1
ATOM 740 C CA . LEU A 1 96 ? -3.034 7.950 14.829 1.00 93.88 96 LEU A CA 1
ATOM 741 C C . LEU A 1 96 ? -1.586 8.130 15.292 1.00 93.88 96 LEU A C 1
ATOM 743 O O . LEU A 1 96 ? -0.854 7.146 15.262 1.00 93.88 96 LEU A O 1
ATOM 747 N N . GLU A 1 97 ? -1.204 9.314 15.774 1.00 91.81 97 GLU A N 1
ATOM 748 C CA . GLU A 1 97 ? 0.124 9.589 16.341 1.00 91.81 97 GLU A CA 1
ATOM 749 C C . GLU A 1 97 ? 0.488 8.579 17.448 1.00 91.81 97 GLU A C 1
ATOM 751 O O . GLU A 1 97 ? 1.543 7.950 17.402 1.00 91.81 97 GLU A O 1
ATOM 756 N N . ASP A 1 98 ? -0.445 8.312 18.370 1.00 92.75 98 ASP A N 1
ATOM 757 C CA . ASP A 1 98 ? -0.281 7.317 19.445 1.00 92.75 98 ASP A CA 1
ATOM 758 C C . ASP A 1 98 ? -0.584 5.868 19.009 1.00 92.75 98 ASP A C 1
ATOM 760 O O . ASP A 1 98 ? -0.480 4.928 19.803 1.00 92.75 98 ASP A O 1
ATOM 764 N N . ARG A 1 99 ? -1.011 5.655 17.757 1.00 95.19 99 ARG A N 1
ATOM 765 C CA . ARG A 1 99 ? -1.406 4.340 17.220 1.00 95.19 99 ARG A CA 1
ATOM 766 C C . ARG A 1 99 ? -0.861 4.098 15.808 1.00 95.19 99 ARG A C 1
ATOM 768 O O . ARG A 1 99 ? -1.633 3.726 14.917 1.00 95.19 99 ARG A O 1
ATOM 775 N N . PRO A 1 100 ? 0.456 4.233 15.573 1.00 95.75 100 PRO A N 1
ATOM 776 C CA . PRO A 1 100 ? 1.027 4.021 14.246 1.00 95.75 100 PRO A CA 1
ATOM 777 C C . PRO A 1 100 ? 0.805 2.585 13.752 1.00 95.75 100 PRO A C 1
ATOM 779 O O . PRO A 1 100 ? 0.724 2.357 12.550 1.00 95.75 100 PRO A O 1
ATOM 782 N N . HIS A 1 101 ? 0.643 1.611 14.659 1.00 96.06 101 HIS A N 1
ATOM 783 C CA . HIS A 1 101 ? 0.316 0.214 14.343 1.00 96.06 101 HIS A CA 1
ATOM 784 C C . HIS A 1 101 ? -1.041 0.030 13.655 1.00 96.06 101 HIS A C 1
ATOM 786 O O . HIS A 1 101 ? -1.270 -1.018 13.067 1.00 96.06 101 HIS A O 1
ATOM 792 N N . ALA A 1 102 ? -1.934 1.021 13.710 1.00 97.56 102 ALA A N 1
ATOM 793 C CA . ALA A 1 102 ? -3.217 0.983 13.014 1.00 97.56 102 ALA A CA 1
ATOM 794 C C . ALA A 1 102 ? -3.094 1.262 11.505 1.00 97.56 102 ALA A C 1
ATOM 796 O O . ALA A 1 102 ? -4.066 1.062 10.776 1.00 97.56 102 ALA A O 1
ATOM 797 N N . VAL A 1 103 ? -1.939 1.746 11.031 1.00 98.50 103 VAL A N 1
ATOM 798 C CA . VAL A 1 103 ? -1.724 2.162 9.638 1.00 98.50 103 VAL A CA 1
ATOM 799 C C . VAL A 1 103 ? -0.771 1.202 8.932 1.00 98.50 103 VAL A C 1
ATOM 801 O O . VAL A 1 103 ? 0.343 0.955 9.385 1.00 98.50 103 VAL A O 1
ATOM 804 N N . HIS A 1 104 ? -1.182 0.695 7.775 1.00 98.75 104 HIS A N 1
ATOM 805 C CA . HIS A 1 104 ? -0.392 -0.219 6.953 1.00 98.75 104 HIS A CA 1
ATOM 806 C C . HIS A 1 104 ? -0.271 0.298 5.525 1.00 98.75 104 HIS A C 1
ATOM 808 O O . HIS A 1 104 ? -1.167 0.983 5.034 1.00 98.75 104 HIS A O 1
ATOM 814 N N . GLY A 1 105 ? 0.818 -0.063 4.848 1.00 98.75 105 GLY A N 1
ATOM 815 C CA . GLY A 1 105 ? 1.077 0.358 3.476 1.00 98.75 105 GLY A CA 1
ATOM 816 C C . GLY A 1 105 ? 1.392 -0.805 2.547 1.00 98.75 105 GLY A C 1
ATOM 817 O O . GLY A 1 105 ? 2.244 -1.653 2.829 1.00 98.75 105 GLY A O 1
ATOM 818 N N . ILE A 1 106 ? 0.695 -0.833 1.416 1.00 98.75 106 ILE A N 1
ATOM 819 C CA . ILE A 1 106 ? 0.808 -1.849 0.376 1.00 98.75 106 ILE A CA 1
ATOM 820 C C . ILE A 1 106 ? 1.011 -1.174 -0.980 1.00 98.75 106 ILE A C 1
ATOM 822 O O . ILE A 1 106 ? 0.319 -0.231 -1.342 1.00 98.75 106 ILE A O 1
ATOM 826 N N . ALA A 1 107 ? 1.937 -1.704 -1.765 1.00 98.44 107 ALA A N 1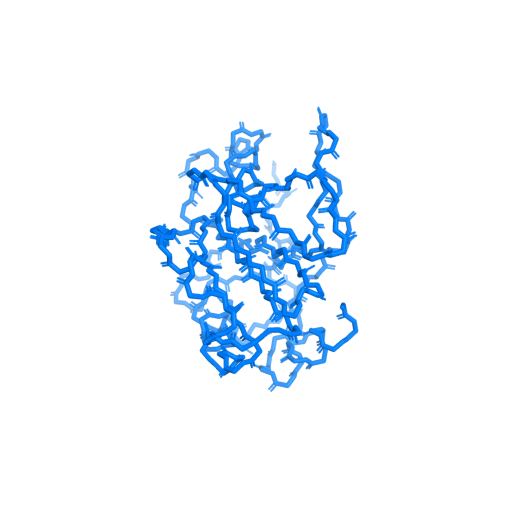
ATOM 827 C CA . ALA A 1 107 ? 2.086 -1.406 -3.177 1.00 98.44 107 ALA A CA 1
ATOM 828 C C . ALA A 1 107 ? 1.796 -2.674 -3.982 1.00 98.44 107 ALA A C 1
ATOM 830 O O . ALA A 1 107 ? 2.353 -3.731 -3.684 1.00 98.44 107 ALA A O 1
ATOM 831 N N . TYR A 1 108 ? 0.960 -2.576 -5.013 1.00 98.31 108 TYR A N 1
ATOM 832 C CA . TYR A 1 108 ? 0.597 -3.711 -5.857 1.00 98.31 108 TYR A CA 1
ATOM 833 C C . TYR A 1 108 ? 0.847 -3.409 -7.339 1.00 98.31 108 TYR A C 1
ATOM 835 O O . TYR A 1 108 ? 0.233 -2.517 -7.930 1.00 98.31 108 TYR A O 1
ATOM 843 N N . LEU A 1 109 ? 1.764 -4.169 -7.945 1.00 97.19 109 LEU A N 1
ATOM 844 C CA . LEU A 1 109 ? 2.058 -4.139 -9.378 1.00 97.19 109 LEU A CA 1
ATOM 845 C C . LEU A 1 109 ? 1.181 -5.165 -10.105 1.00 97.19 109 LEU A C 1
ATOM 847 O O . LEU A 1 109 ? 1.622 -6.272 -10.416 1.00 97.19 109 LEU A O 1
ATOM 851 N N . HIS A 1 110 ? -0.069 -4.814 -10.395 1.00 94.38 110 HIS A N 1
ATOM 852 C CA . HIS A 1 110 ? -1.050 -5.780 -10.913 1.00 94.38 110 HIS A CA 1
ATOM 853 C C . HIS A 1 110 ? -0.814 -6.225 -12.364 1.00 94.38 110 HIS A C 1
ATOM 855 O O . HIS A 1 110 ? -1.533 -7.096 -12.837 1.00 94.38 110 HIS A O 1
ATOM 861 N N . ASN A 1 111 ? 0.166 -5.647 -13.068 1.00 94.81 111 ASN A N 1
ATOM 862 C CA . ASN A 1 111 ? 0.571 -6.046 -14.424 1.00 94.81 111 ASN A CA 1
ATOM 863 C C . ASN A 1 111 ? 1.951 -6.733 -14.476 1.00 94.81 111 ASN A C 1
ATOM 865 O O . ASN A 1 111 ? 2.386 -7.127 -15.561 1.00 94.81 111 ASN A O 1
ATOM 869 N N . SER A 1 112 ? 2.649 -6.866 -13.344 1.00 95.44 112 SER A N 1
ATOM 870 C CA . SER A 1 112 ? 4.005 -7.423 -13.295 1.00 95.44 112 SER A CA 1
ATOM 871 C C . SER A 1 112 ? 4.032 -8.780 -12.610 1.00 95.44 112 SER A C 1
ATOM 873 O O . SER A 1 112 ? 3.232 -9.028 -11.715 1.00 95.44 112 SER A O 1
ATOM 875 N N . LEU A 1 113 ? 4.978 -9.625 -13.010 1.00 95.69 113 LEU A N 1
ATOM 876 C CA . LEU A 1 113 ? 5.355 -10.846 -12.298 1.00 95.69 113 LEU A CA 1
ATOM 877 C C . LEU A 1 113 ? 6.610 -10.564 -11.466 1.00 95.69 113 LEU A C 1
ATOM 879 O O . LEU A 1 113 ? 7.393 -9.678 -11.822 1.00 95.69 113 LEU A O 1
ATOM 883 N N . GLY A 1 114 ? 6.839 -11.312 -10.385 1.00 93.94 114 GLY A N 1
ATOM 884 C CA . GLY A 1 114 ? 7.980 -11.080 -9.494 1.00 93.94 114 GLY A CA 1
ATOM 885 C C . GLY A 1 114 ? 9.341 -11.104 -10.200 1.00 93.94 114 GLY A C 1
ATOM 886 O O . GLY A 1 114 ? 10.209 -10.281 -9.899 1.00 93.94 114 GLY A O 1
ATOM 887 N N . ASP A 1 115 ? 9.506 -11.991 -11.181 1.00 94.06 115 ASP A N 1
ATOM 888 C CA . ASP A 1 115 ? 10.726 -12.151 -11.983 1.00 94.06 115 ASP A CA 1
ATOM 889 C C . ASP A 1 115 ? 10.985 -11.003 -12.975 1.00 94.06 115 ASP A C 1
ATOM 891 O O . ASP A 1 115 ? 12.110 -10.843 -13.449 1.00 94.06 115 ASP A O 1
ATOM 895 N N . ARG A 1 116 ? 9.979 -10.162 -13.252 1.00 93.12 116 ARG A N 1
ATOM 896 C CA . ARG A 1 116 ? 10.088 -8.988 -14.133 1.00 93.12 116 ARG A CA 1
ATOM 897 C C . ARG A 1 116 ? 10.510 -7.714 -13.416 1.00 93.12 116 ARG A C 1
ATOM 899 O O . ARG A 1 116 ? 10.803 -6.729 -14.091 1.00 93.12 116 ARG A O 1
ATOM 906 N N . VAL A 1 117 ? 10.535 -7.720 -12.084 1.00 95.38 117 VAL A N 1
ATOM 907 C CA . VAL A 1 117 ? 10.927 -6.576 -11.242 1.00 95.38 117 VAL A CA 1
ATOM 908 C C . VAL A 1 117 ? 11.877 -6.974 -10.095 1.00 95.38 117 VAL A C 1
ATOM 910 O O . VAL A 1 117 ? 11.732 -6.495 -8.965 1.00 95.38 117 VAL A O 1
ATOM 913 N N . PRO A 1 118 ? 12.889 -7.835 -10.327 1.00 94.94 118 PRO A N 1
ATOM 914 C CA . PRO A 1 118 ? 13.704 -8.403 -9.251 1.00 94.94 118 PRO A CA 1
ATOM 915 C C . PRO A 1 118 ? 14.497 -7.337 -8.483 1.00 94.94 118 PRO A C 1
ATOM 917 O O . PRO A 1 118 ? 14.791 -7.505 -7.302 1.00 94.94 118 PRO A O 1
ATOM 920 N N . SER A 1 119 ? 14.829 -6.210 -9.118 1.00 95.12 119 SER A N 1
ATOM 921 C CA . SER A 1 119 ? 15.517 -5.099 -8.458 1.00 95.12 119 SER A CA 1
ATOM 922 C C . SER A 1 119 ? 14.632 -4.340 -7.467 1.00 95.12 119 SER A C 1
ATOM 924 O O . SER A 1 119 ? 15.153 -3.849 -6.469 1.00 95.12 119 SER A O 1
ATOM 926 N N . LEU A 1 120 ? 13.315 -4.265 -7.697 1.00 95.38 120 LEU A N 1
ATOM 927 C CA . LEU A 1 120 ? 12.372 -3.597 -6.785 1.00 95.38 120 LEU A CA 1
ATOM 928 C C . LEU A 1 120 ? 12.222 -4.387 -5.473 1.00 95.38 120 LEU A C 1
ATOM 930 O O . LEU A 1 120 ? 12.022 -3.812 -4.407 1.00 95.38 120 LEU A O 1
ATOM 934 N N . ARG A 1 121 ? 12.429 -5.711 -5.514 1.00 90.69 121 ARG A N 1
ATOM 935 C CA . ARG A 1 121 ? 12.432 -6.587 -4.325 1.00 90.69 121 ARG A CA 1
ATOM 936 C C . ARG A 1 121 ? 13.557 -6.294 -3.333 1.00 90.69 121 ARG A C 1
ATOM 938 O O 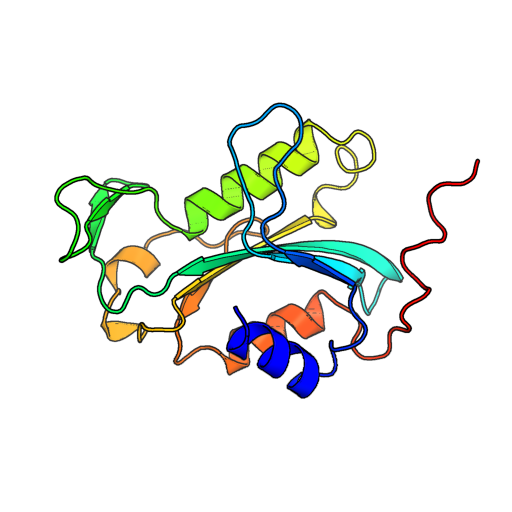. ARG A 1 121 ? 13.524 -6.806 -2.221 1.00 90.69 121 ARG A O 1
ATOM 945 N N . ARG A 1 122 ? 14.554 -5.490 -3.717 1.00 91.56 122 ARG A N 1
ATOM 946 C CA . ARG A 1 122 ? 15.632 -5.056 -2.814 1.00 91.56 122 ARG A CA 1
ATOM 947 C C . ARG A 1 122 ? 15.147 -4.059 -1.759 1.00 91.56 122 ARG A C 1
ATOM 949 O O . ARG A 1 122 ? 15.872 -3.816 -0.800 1.00 91.56 122 ARG A O 1
ATOM 956 N N . TYR A 1 123 ? 13.953 -3.490 -1.927 1.00 90.75 123 TYR A N 1
ATOM 957 C CA . TYR A 1 123 ? 13.322 -2.650 -0.918 1.00 90.75 123 TYR A CA 1
ATOM 958 C C . TYR A 1 123 ? 12.954 -3.485 0.317 1.00 90.75 123 TYR A C 1
ATOM 960 O O . TYR A 1 123 ? 12.213 -4.462 0.209 1.00 90.75 123 TYR A O 1
ATOM 968 N N . THR A 1 124 ? 13.449 -3.097 1.494 1.00 91.88 124 THR A N 1
ATOM 969 C CA . THR A 1 124 ? 13.176 -3.807 2.752 1.00 91.88 124 THR A CA 1
ATOM 970 C C . THR A 1 124 ? 11.711 -3.627 3.166 1.00 91.88 124 THR A C 1
ATOM 972 O O . THR A 1 124 ? 11.296 -2.492 3.409 1.00 91.88 124 THR A O 1
ATOM 975 N N . PRO A 1 125 ? 10.920 -4.708 3.296 1.00 94.56 125 PRO A N 1
ATOM 976 C CA . PRO A 1 125 ? 9.528 -4.599 3.717 1.00 94.56 125 PRO A CA 1
ATOM 977 C C . PRO A 1 125 ? 9.382 -4.060 5.145 1.00 94.56 125 PRO A C 1
ATOM 979 O O . PRO A 1 125 ? 10.160 -4.403 6.036 1.00 94.56 125 PRO A O 1
ATOM 982 N N . SER A 1 126 ? 8.330 -3.282 5.381 1.00 97.06 126 SER A N 1
ATOM 983 C CA . SER A 1 126 ? 7.932 -2.783 6.702 1.00 97.06 126 SER A CA 1
ATOM 984 C C . SER A 1 126 ? 6.407 -2.829 6.863 1.00 97.06 126 SER A C 1
ATOM 986 O O . SER A 1 126 ? 5.691 -3.324 5.991 1.00 97.06 126 SER A O 1
ATOM 988 N N . GLN A 1 127 ? 5.884 -2.334 7.988 1.00 97.31 127 GLN A N 1
ATOM 989 C CA . GLN A 1 127 ? 4.438 -2.150 8.170 1.00 97.31 127 GLN A CA 1
ATOM 990 C C . GLN A 1 127 ? 3.860 -1.143 7.161 1.00 97.31 127 GLN A C 1
ATOM 992 O O . GLN A 1 127 ? 2.774 -1.352 6.627 1.00 97.31 127 GLN A O 1
ATOM 997 N N . PHE A 1 128 ? 4.610 -0.076 6.882 1.00 98.44 128 PHE A N 1
ATOM 998 C CA . PHE A 1 128 ? 4.212 1.016 5.993 1.00 98.44 128 PHE A CA 1
ATOM 999 C C . PHE A 1 128 ? 4.526 0.749 4.522 1.00 98.44 128 PHE A C 1
ATOM 1001 O O . PHE A 1 128 ? 4.183 1.561 3.671 1.00 98.44 128 PHE A O 1
ATOM 1008 N N . ALA A 1 129 ? 5.193 -0.360 4.200 1.00 97.00 129 ALA A N 1
ATOM 1009 C CA . ALA A 1 129 ? 5.608 -0.636 2.836 1.00 97.00 129 ALA A CA 1
ATOM 1010 C C . ALA A 1 129 ? 5.831 -2.128 2.592 1.00 97.00 129 ALA A C 1
ATOM 1012 O O . ALA A 1 129 ? 6.873 -2.689 2.939 1.00 97.00 129 ALA A O 1
ATOM 1013 N N . ARG A 1 130 ? 4.872 -2.769 1.923 1.00 98.06 130 ARG A N 1
ATOM 1014 C CA . ARG A 1 130 ? 5.041 -4.099 1.324 1.00 98.06 130 ARG A CA 1
ATOM 1015 C C . ARG A 1 130 ? 4.690 -4.073 -0.154 1.00 98.06 130 ARG A C 1
ATOM 1017 O O . ARG A 1 130 ? 3.650 -3.542 -0.525 1.00 98.06 130 ARG A O 1
ATOM 1024 N N . LEU A 1 131 ? 5.551 -4.658 -0.981 1.00 98.12 131 LEU A N 1
ATOM 1025 C CA . LEU A 1 131 ? 5.360 -4.760 -2.426 1.00 98.12 131 LEU A CA 1
ATOM 1026 C C . LEU A 1 131 ? 4.829 -6.147 -2.795 1.00 98.12 131 LEU A C 1
ATOM 1028 O O . LEU A 1 131 ? 5.421 -7.144 -2.385 1.00 98.12 131 LEU A O 1
ATOM 1032 N N . TYR A 1 132 ? 3.781 -6.179 -3.612 1.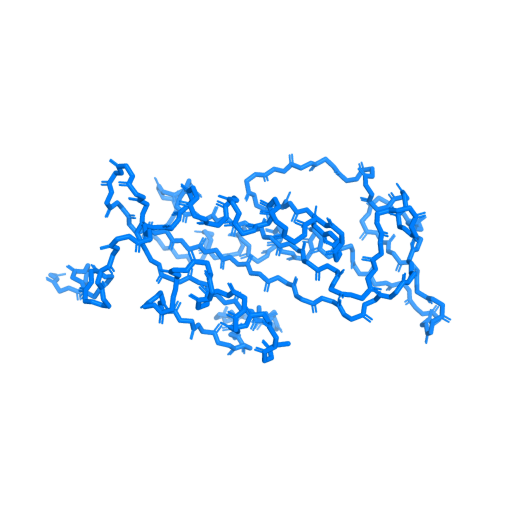00 98.25 132 TYR A N 1
ATOM 1033 C CA . TYR A 1 132 ? 3.221 -7.382 -4.223 1.00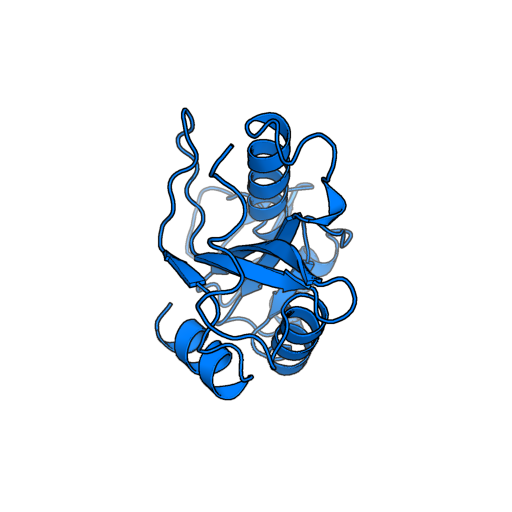 98.25 132 TYR A CA 1
ATOM 1034 C C . TYR A 1 132 ? 3.196 -7.256 -5.750 1.00 98.25 132 TYR A C 1
ATOM 1036 O O . TYR A 1 132 ? 3.017 -6.158 -6.290 1.00 98.25 132 TYR A O 1
ATOM 1044 N N . THR A 1 133 ? 3.326 -8.379 -6.449 1.00 97.81 133 THR A N 1
ATOM 1045 C CA . THR A 1 133 ? 3.140 -8.505 -7.907 1.00 97.81 133 THR A CA 1
ATOM 1046 C C . THR A 1 133 ? 1.925 -9.368 -8.240 1.00 97.81 133 THR A C 1
ATOM 1048 O O . THR A 1 133 ? 1.319 -9.965 -7.353 1.00 97.81 133 THR A O 1
ATOM 1051 N N . MET A 1 134 ? 1.520 -9.411 -9.512 1.00 96.62 134 MET A N 1
ATOM 1052 C CA . MET A 1 134 ? 0.325 -10.124 -9.989 1.00 96.62 134 MET A CA 1
ATOM 1053 C C . MET A 1 134 ? 0.284 -11.595 -9.547 1.00 96.62 134 MET A C 1
ATOM 1055 O O . MET A 1 134 ? -0.770 -12.103 -9.168 1.00 96.62 134 MET A O 1
ATOM 1059 N N . ASP A 1 135 ? 1.426 -12.275 -9.596 1.00 97.12 135 ASP A N 1
ATOM 1060 C CA . ASP A 1 135 ? 1.616 -13.663 -9.167 1.00 97.12 135 ASP A CA 1
ATOM 1061 C C . ASP A 1 135 ? 1.535 -13.857 -7.647 1.00 97.12 135 ASP A C 1
ATOM 1063 O O . ASP A 1 135 ? 1.333 -14.980 -7.202 1.00 97.12 135 ASP A O 1
ATOM 1067 N N . GLU A 1 136 ? 1.587 -12.776 -6.868 1.00 97.62 136 GLU A N 1
ATOM 1068 C CA . GLU A 1 136 ? 1.476 -12.787 -5.404 1.00 97.62 136 GLU A CA 1
ATOM 1069 C C . GLU A 1 136 ? 0.108 -12.293 -4.905 1.00 97.62 136 GLU A C 1
ATOM 1071 O O . GLU A 1 136 ? -0.068 -11.875 -3.754 1.00 97.62 136 GLU A O 1
ATOM 1076 N N . LYS A 1 137 ? -0.896 -12.283 -5.790 1.00 97.62 137 LYS A N 1
ATOM 1077 C CA . LYS A 1 137 ? -2.244 -11.815 -5.454 1.00 97.62 137 LYS A CA 1
ATOM 1078 C C . LYS A 1 137 ? -2.836 -12.588 -4.273 1.00 97.62 137 LYS A C 1
ATOM 1080 O O . LYS A 1 137 ? -3.522 -12.005 -3.437 1.00 97.62 137 LYS A O 1
ATOM 1085 N N . ALA A 1 138 ? -2.579 -13.892 -4.189 1.00 97.94 138 ALA A N 1
ATOM 1086 C CA . ALA A 1 138 ? -3.077 -14.713 -3.092 1.00 97.94 138 ALA A CA 1
ATOM 1087 C C . ALA A 1 138 ? -2.455 -14.295 -1.747 1.00 97.94 138 ALA A C 1
ATOM 1089 O O . ALA A 1 138 ? -3.185 -14.135 -0.766 1.00 97.94 138 ALA A O 1
ATOM 1090 N N . GLU A 1 139 ? -1.142 -14.049 -1.701 1.00 98.44 139 GLU A N 1
ATOM 1091 C CA . GLU A 1 139 ? -0.448 -13.550 -0.511 1.00 98.44 139 GLU A CA 1
ATOM 1092 C C . GLU A 1 139 ? -0.914 -12.145 -0.120 1.00 98.44 139 GLU A C 1
ATOM 1094 O O . GLU A 1 139 ? -1.086 -11.868 1.069 1.00 98.44 139 GLU A O 1
ATOM 1099 N N . LEU A 1 140 ? -1.155 -11.267 -1.100 1.00 98.44 140 LEU A N 1
ATOM 1100 C CA . LEU A 1 140 ? -1.723 -9.938 -0.873 1.00 98.44 140 LEU A CA 1
ATOM 1101 C C . LEU A 1 140 ? -3.082 -10.032 -0.167 1.00 98.44 140 LEU A C 1
ATOM 1103 O O . LEU A 1 140 ? -3.288 -9.402 0.871 1.00 98.44 140 LEU A O 1
ATOM 1107 N N . LEU A 1 141 ? -4.002 -10.841 -0.697 1.00 98.38 141 LEU A N 1
ATOM 1108 C CA . LEU A 1 141 ? -5.341 -10.994 -0.124 1.00 98.38 141 LEU A CA 1
ATOM 1109 C C . LEU A 1 141 ? -5.303 -11.676 1.250 1.00 98.38 141 LEU A C 1
ATOM 1111 O O . LEU A 1 141 ? -6.041 -11.279 2.152 1.00 98.38 141 LEU A O 1
ATOM 1115 N N . ALA A 1 142 ? -4.417 -12.655 1.449 1.00 98.38 142 ALA A N 1
ATOM 1116 C CA . ALA A 1 142 ? -4.206 -13.273 2.755 1.00 98.38 142 ALA A CA 1
ATOM 1117 C C . ALA A 1 142 ? -3.693 -12.259 3.790 1.00 98.38 142 ALA A C 1
ATOM 1119 O O . ALA A 1 142 ? -4.178 -12.237 4.921 1.00 98.38 142 ALA A O 1
ATOM 1120 N N . HIS A 1 143 ? -2.759 -11.386 3.402 1.00 98.44 143 HIS A N 1
ATOM 1121 C CA . HIS A 1 143 ? -2.263 -10.325 4.274 1.00 98.44 143 HIS A CA 1
ATOM 1122 C C . HIS A 1 143 ? -3.355 -9.301 4.600 1.00 98.44 143 HIS A C 1
ATOM 1124 O O . HIS A 1 143 ? -3.530 -8.962 5.765 1.00 98.44 143 HIS A O 1
ATOM 1130 N N . LEU A 1 144 ? -4.153 -8.876 3.616 1.00 98.50 144 LEU A N 1
ATOM 1131 C CA . LEU A 1 144 ? -5.291 -7.985 3.860 1.00 98.50 144 LEU A CA 1
ATOM 1132 C C . LEU A 1 144 ? -6.297 -8.588 4.847 1.00 98.50 144 LEU A C 1
ATOM 1134 O O . LEU A 1 144 ? -6.740 -7.887 5.747 1.00 98.50 144 LEU A O 1
ATOM 1138 N N . ARG A 1 145 ? -6.596 -9.889 4.753 1.00 98.06 145 ARG A N 1
ATOM 1139 C CA . ARG A 1 145 ? -7.470 -10.596 5.712 1.00 98.06 145 ARG A CA 1
ATOM 1140 C C . ARG A 1 145 ? -6.865 -10.760 7.107 1.00 98.06 145 ARG A C 1
ATOM 1142 O O . ARG A 1 145 ? -7.601 -10.993 8.059 1.00 98.06 145 ARG A O 1
ATOM 1149 N N . ALA A 1 146 ? -5.542 -10.686 7.234 1.00 97.69 146 ALA A N 1
ATOM 1150 C CA . ALA A 1 146 ? -4.883 -10.648 8.537 1.00 97.69 146 ALA A CA 1
ATOM 1151 C C . ALA A 1 146 ? -4.982 -9.256 9.185 1.00 97.69 146 ALA A C 1
ATOM 1153 O O . ALA A 1 146 ? -4.946 -9.156 10.406 1.00 97.69 146 ALA A O 1
ATOM 1154 N N . LEU A 1 147 ? -5.119 -8.200 8.375 1.00 97.88 147 LEU A N 1
ATOM 1155 C CA . LEU A 1 147 ? -5.230 -6.812 8.831 1.00 97.88 147 LEU A CA 1
ATOM 1156 C C . LEU A 1 147 ? -6.677 -6.343 9.013 1.00 97.88 147 LEU A C 1
ATOM 1158 O O . LEU A 1 147 ? -6.936 -5.486 9.849 1.00 97.88 147 LEU A O 1
ATOM 1162 N N . LEU A 1 148 ? -7.608 -6.875 8.223 1.00 97.94 148 LEU A N 1
ATOM 1163 C CA . LEU A 1 148 ? -8.998 -6.435 8.140 1.00 97.94 148 LEU A CA 1
ATOM 1164 C C . LEU A 1 148 ? -9.922 -7.623 8.394 1.00 97.94 148 LEU A C 1
ATOM 1166 O O . LEU A 1 148 ? -9.793 -8.653 7.733 1.00 97.94 148 LEU A O 1
ATOM 1170 N N . ASP A 1 149 ? -10.849 -7.463 9.335 1.00 96.31 149 ASP A N 1
ATOM 1171 C CA . ASP A 1 149 ? -11.777 -8.502 9.769 1.00 96.31 149 ASP A CA 1
ATOM 1172 C C . ASP A 1 149 ? -12.703 -8.959 8.628 1.00 96.31 149 ASP A C 1
ATOM 1174 O O . ASP A 1 149 ? -13.590 -8.209 8.225 1.00 96.31 149 ASP A O 1
ATOM 1178 N N . PRO A 1 150 ? -12.569 -10.198 8.117 1.00 90.56 150 PRO A N 1
ATOM 1179 C CA . PRO A 1 150 ? -13.457 -10.711 7.076 1.00 90.56 150 PRO A CA 1
ATOM 1180 C C . PRO A 1 150 ? -14.885 -10.972 7.573 1.00 90.56 150 PRO A C 1
ATOM 1182 O O . PRO A 1 150 ? -15.797 -11.086 6.756 1.00 90.56 150 PRO A O 1
ATOM 1185 N N . ALA A 1 151 ? -15.077 -11.105 8.889 1.00 87.06 151 ALA A N 1
ATOM 1186 C CA . ALA A 1 151 ? -16.381 -11.266 9.526 1.00 87.06 151 ALA A CA 1
ATOM 1187 C C . ALA A 1 151 ? -16.998 -9.923 9.958 1.00 87.06 151 ALA A C 1
ATOM 1189 O O . ALA A 1 151 ? -18.078 -9.914 10.550 1.00 87.06 151 ALA A O 1
ATOM 1190 N N . GLY A 1 152 ? -16.325 -8.807 9.662 1.00 78.44 152 GLY A N 1
ATOM 1191 C CA . GLY A 1 152 ? -16.789 -7.474 9.998 1.00 78.44 152 GLY A CA 1
ATOM 1192 C C . GLY A 1 152 ? -18.104 -7.104 9.311 1.00 78.44 152 GLY A C 1
ATOM 1193 O O . GLY A 1 152 ? -18.465 -7.593 8.239 1.00 78.44 152 GLY A O 1
ATOM 1194 N N . GLU A 1 153 ? -18.827 -6.180 9.938 1.00 72.75 153 GLU A N 1
ATOM 1195 C CA . GLU A 1 153 ? -20.006 -5.539 9.364 1.00 72.75 153 GLU A CA 1
ATOM 1196 C C . GLU A 1 153 ? -19.698 -4.070 9.056 1.00 72.75 153 GLU A C 1
ATOM 1198 O O . GLU A 1 153 ? -18.878 -3.427 9.715 1.00 72.75 153 GLU A O 1
ATOM 1203 N N . ARG A 1 154 ? -20.396 -3.511 8.062 1.00 61.53 154 ARG A N 1
ATOM 1204 C CA . ARG A 1 154 ? -20.143 -2.171 7.500 1.00 61.53 154 ARG A CA 1
ATOM 1205 C C . ARG A 1 154 ? -20.229 -1.023 8.537 1.00 61.53 154 ARG A C 1
ATOM 1207 O O . ARG A 1 154 ? -19.672 0.040 8.304 1.00 61.53 154 ARG A O 1
ATOM 1214 N N . ASP A 1 155 ? -20.862 -1.246 9.693 1.00 53.88 155 ASP A N 1
ATOM 1215 C CA . ASP A 1 155 ? -21.108 -0.242 10.746 1.00 53.88 155 ASP A CA 1
ATOM 1216 C C . ASP A 1 155 ? -20.041 -0.169 11.863 1.00 53.88 155 ASP A C 1
ATOM 1218 O O . ASP A 1 155 ? -20.170 0.636 12.793 1.00 53.88 155 ASP A O 1
ATOM 1222 N N . ALA A 1 156 ? -18.989 -0.996 11.835 1.00 54.22 156 ALA A N 1
ATOM 1223 C CA . ALA A 1 156 ? -18.023 -1.059 12.939 1.00 54.22 156 ALA A CA 1
ATOM 1224 C C . ALA A 1 156 ? -17.089 0.170 13.028 1.00 54.22 156 ALA A C 1
ATOM 1226 O O . ALA A 1 156 ? -16.766 0.610 14.132 1.00 54.22 156 ALA A O 1
ATOM 1227 N N . ALA A 1 157 ? -16.712 0.777 11.896 1.00 50.94 157 ALA A N 1
ATOM 1228 C CA . ALA A 1 157 ? -15.738 1.876 11.852 1.00 50.94 157 ALA A CA 1
ATOM 1229 C C . ALA A 1 157 ? -16.316 3.266 12.214 1.00 50.94 157 ALA A C 1
ATOM 1231 O O . ALA A 1 157 ? -15.566 4.181 12.547 1.00 50.94 157 ALA A O 1
ATOM 1232 N N . GLY A 1 158 ? -17.646 3.436 12.219 1.00 45.41 158 GLY A N 1
ATOM 1233 C CA . GLY A 1 158 ? -18.312 4.730 12.451 1.00 45.41 158 GLY A CA 1
ATOM 1234 C C . GLY A 1 158 ? -18.530 5.127 13.920 1.00 45.41 158 GLY A C 1
ATOM 1235 O O . GLY A 1 158 ? -19.064 6.203 14.197 1.00 45.41 158 GLY A O 1
ATOM 1236 N N . ARG A 1 159 ? -18.153 4.281 14.889 1.00 44.28 159 ARG A N 1
ATOM 1237 C CA . ARG A 1 159 ? -18.454 4.492 16.323 1.00 44.28 159 ARG A CA 1
ATOM 1238 C C . ARG A 1 159 ? -17.377 5.253 17.116 1.00 44.28 159 ARG A C 1
ATOM 1240 O O . ARG A 1 159 ? -17.490 5.343 18.335 1.00 44.28 159 ARG A O 1
ATOM 1247 N N . GLY A 1 160 ? -16.374 5.834 16.452 1.00 40.69 160 GLY A N 1
ATOM 1248 C CA . GLY A 1 160 ? -15.238 6.500 17.109 1.00 40.69 160 GLY A CA 1
ATOM 1249 C C . GLY A 1 160 ? -15.311 8.025 17.288 1.00 40.69 160 GLY A C 1
ATOM 1250 O O . GLY A 1 160 ? -14.515 8.561 18.048 1.00 40.69 160 GLY A O 1
ATOM 1251 N N . THR A 1 161 ? -16.232 8.750 16.638 1.00 39.84 161 THR A N 1
ATOM 1252 C CA . THR A 1 161 ? -16.120 10.231 16.525 1.00 39.84 161 THR A CA 1
ATOM 1253 C C . THR A 1 161 ? -17.298 11.017 17.108 1.00 39.84 161 THR A C 1
ATOM 1255 O O . THR A 1 161 ? -17.657 12.087 16.622 1.00 39.84 161 THR A O 1
ATOM 1258 N N . ARG A 1 162 ? -17.928 10.522 18.176 1.00 35.69 162 ARG A N 1
ATOM 1259 C CA . ARG A 1 162 ? -18.855 11.343 18.974 1.00 35.69 162 ARG A CA 1
ATOM 1260 C C . ARG A 1 162 ? -18.511 11.247 20.448 1.00 35.69 162 ARG A C 1
ATOM 1262 O O . ARG A 1 162 ? -19.070 10.401 21.141 1.00 35.69 162 ARG A O 1
ATOM 1269 N N . ARG A 1 163 ? -17.629 12.129 20.906 1.00 36.81 163 ARG A N 1
ATOM 1270 C CA . ARG A 1 163 ? -17.639 12.720 22.247 1.00 36.81 163 ARG A CA 1
ATOM 1271 C C . ARG A 1 163 ? -16.825 14.000 22.237 1.00 36.81 163 ARG A C 1
ATOM 1273 O O . ARG A 1 163 ? -15.774 13.999 21.567 1.00 36.81 163 ARG A O 1
#

Sequence (163 aa):
MPVFLADLVDAGLGHVEVLLEHKLPHSPMRVDVVLCGTHPCTGESTFVMVELKQWSHAELLAADLVLLDAHTQPVLHPAEQVRRYCEYVVDETPALEDRPHAVHGIAYLHNSLGDRVPSLRRYTPSQFARLYTMDEKAELLAHLRALLDPAGERDAAGRGTRR

Foldseek 3Di:
DVVVQVLCVVLLNVLWDKDAQDDDPPDPDTFRIWTWAAAAPPLHIAIEGEAEAQAAAWADPDPQWIDGPVDPDTDGQQQVSQLVVLVSCCVVPPVNVVPSVRYAYEYENLNYDCVRYVNSVVDDDDRRGDYYYNVCSVVVSVVVCNNHPSPDHNPSRVPPPDD

Secondary structure (DSSP, 8-state):
-HHHHHHHHHTT-TTSEEEEEEEPTTSS-EEEEEEEEE-TTT--EEEEEEEEE--S--EEEETTEEEETTEEEEEE-HHHHHHHHHHHHHHH-HHHHT-GGGEEEEEEETT--GGG-TTGGGSPP-SS-EEEEGGGHHHHHHHHHHHS-TT--TTSGGGSS--

Organism: NCBI:txid587909

Radius of gyration: 15.84 Å; chains: 1; bounding box: 40×35×43 Å

pLDDT: mean 91.86, std 12.6, range [35.69, 98.75]